Protein AF-A0A7C6Q8Y3-F1 (afdb_monomer_lite)

Structure (mmCIF, N/CA/C/O backbone):
data_AF-A0A7C6Q8Y3-F1
#
_entry.id   AF-A0A7C6Q8Y3-F1
#
loop_
_atom_site.group_PDB
_atom_site.id
_atom_site.type_symbol
_atom_site.label_atom_id
_atom_site.label_alt_id
_atom_site.label_comp_id
_atom_site.label_asym_id
_atom_site.label_entity_id
_atom_site.label_seq_id
_atom_site.pdbx_PDB_ins_code
_atom_site.Cartn_x
_atom_site.Cartn_y
_atom_site.Cartn_z
_atom_site.occupancy
_atom_site.B_iso_or_equiv
_atom_site.auth_seq_id
_atom_site.auth_comp_id
_atom_site.auth_asym_id
_atom_site.auth_atom_id
_atom_site.pdbx_PDB_model_num
ATOM 1 N N . GLY A 1 1 ? -11.210 2.443 -3.688 1.00 84.88 1 GLY A N 1
ATOM 2 C CA . GLY A 1 1 ? -11.533 1.158 -3.042 1.00 84.88 1 GLY A CA 1
ATOM 3 C C . GLY A 1 1 ? -12.361 1.274 -1.769 1.00 84.88 1 GLY A C 1
ATOM 4 O O . GLY A 1 1 ? -12.869 0.256 -1.336 1.00 84.88 1 GLY A O 1
ATOM 5 N N . GLU A 1 2 ? -12.544 2.455 -1.161 1.00 90.00 2 GLU A N 1
ATOM 6 C CA . GLU A 1 2 ? -13.171 2.574 0.172 1.00 90.00 2 GLU A CA 1
ATOM 7 C C . GLU A 1 2 ? -14.575 1.955 0.284 1.00 90.00 2 GLU A C 1
ATOM 9 O O . GLU A 1 2 ? -14.904 1.346 1.298 1.00 90.00 2 GLU A O 1
ATOM 14 N N . HIS A 1 3 ? -15.383 2.016 -0.779 1.00 91.62 3 HIS A N 1
ATOM 15 C CA . HIS A 1 3 ? -16.701 1.374 -0.802 1.00 91.62 3 HIS A CA 1
ATOM 16 C C . HIS A 1 3 ? -16.647 -0.137 -0.488 1.00 91.62 3 HIS A C 1
ATOM 18 O O . HIS A 1 3 ? -17.588 -0.665 0.103 1.00 91.62 3 HIS A O 1
ATOM 24 N N . LEU A 1 4 ? -15.536 -0.815 -0.807 1.00 93.31 4 LEU A N 1
ATOM 25 C CA . LEU A 1 4 ? -15.322 -2.241 -0.541 1.00 93.31 4 LEU A CA 1
ATOM 26 C C . LEU A 1 4 ? -15.179 -2.548 0.953 1.00 93.31 4 LEU A C 1
ATOM 28 O O . LEU A 1 4 ? -15.509 -3.650 1.373 1.00 93.31 4 LEU A O 1
ATOM 32 N N . LEU A 1 5 ? -14.762 -1.576 1.772 1.00 93.94 5 LEU A N 1
ATOM 33 C CA . LEU A 1 5 ? -14.588 -1.765 3.215 1.00 93.94 5 LEU A CA 1
ATOM 34 C C . LEU A 1 5 ? -15.905 -2.091 3.932 1.00 93.94 5 LEU A C 1
ATOM 36 O O . LEU A 1 5 ? -15.889 -2.750 4.973 1.00 93.94 5 LEU A O 1
ATOM 40 N N . ARG A 1 6 ? -17.034 -1.620 3.385 1.00 92.69 6 ARG A N 1
ATOM 41 C CA . ARG A 1 6 ? -18.384 -1.928 3.883 1.00 92.69 6 ARG A CA 1
ATOM 42 C C . ARG A 1 6 ? -18.939 -3.224 3.298 1.00 92.69 6 ARG A C 1
ATOM 44 O O . ARG A 1 6 ? -19.638 -3.940 3.999 1.00 92.69 6 ARG A O 1
ATOM 51 N N . LEU A 1 7 ? -18.636 -3.509 2.032 1.00 93.88 7 LEU A N 1
ATOM 52 C CA . LEU A 1 7 ? -19.135 -4.699 1.333 1.00 93.88 7 LEU A CA 1
ATOM 53 C C . LEU A 1 7 ? -18.409 -5.980 1.759 1.00 93.88 7 LEU A C 1
ATOM 55 O O . LEU A 1 7 ? -19.015 -7.045 1.801 1.00 93.88 7 LEU A O 1
ATOM 59 N N . TYR A 1 8 ? -17.122 -5.871 2.086 1.00 95.06 8 TYR A N 1
ATOM 60 C CA . TYR A 1 8 ? -16.265 -6.986 2.477 1.00 95.06 8 TYR A CA 1
ATOM 61 C C . TYR A 1 8 ? -15.506 -6.639 3.765 1.00 95.06 8 TYR A C 1
ATOM 63 O O . TYR A 1 8 ? -14.294 -6.416 3.718 1.00 95.06 8 TYR A O 1
ATOM 71 N N . PRO A 1 9 ? -16.199 -6.533 4.914 1.00 93.69 9 PRO A N 1
ATOM 72 C CA . PRO A 1 9 ? -15.596 -6.076 6.164 1.00 93.69 9 PRO A CA 1
ATOM 73 C C . PRO A 1 9 ? -14.487 -7.004 6.675 1.00 93.69 9 PRO A C 1
ATOM 75 O O . PRO A 1 9 ? -13.510 -6.506 7.226 1.00 93.69 9 PRO A O 1
ATOM 78 N N . ASP A 1 10 ? -14.604 -8.308 6.412 1.00 93.69 10 ASP A N 1
ATOM 79 C CA . ASP A 1 10 ? -13.672 -9.336 6.893 1.00 93.69 10 ASP A CA 1
ATOM 80 C C . ASP A 1 10 ? -12.402 -9.465 6.040 1.00 93.69 10 ASP A C 1
ATOM 82 O O . ASP A 1 10 ? -11.450 -10.143 6.429 1.00 93.69 10 ASP A O 1
ATOM 86 N N . LYS A 1 11 ? -12.364 -8.836 4.856 1.00 96.94 11 LYS A N 1
ATOM 87 C CA . LYS A 1 11 ? -11.165 -8.865 4.015 1.00 96.94 11 LYS A CA 1
ATOM 88 C C . LYS A 1 11 ? -10.094 -7.933 4.590 1.00 96.94 11 LYS A C 1
ATOM 90 O O . LYS A 1 11 ? -10.399 -6.764 4.860 1.00 96.94 11 LYS A O 1
ATOM 95 N N . PRO A 1 12 ? -8.828 -8.384 4.679 1.00 97.62 12 PRO A N 1
ATOM 96 C CA . PRO A 1 12 ? -7.725 -7.504 5.037 1.00 97.62 12 PRO A CA 1
ATOM 97 C C . PRO A 1 12 ? -7.577 -6.373 4.013 1.00 97.62 12 PRO A C 1
ATOM 99 O O . PRO A 1 12 ? -7.921 -6.510 2.835 1.00 97.62 12 PRO A O 1
ATOM 102 N N . VAL A 1 13 ? -7.048 -5.239 4.458 1.00 98.38 13 VAL A N 1
ATOM 103 C CA . VAL A 1 13 ? -6.850 -4.047 3.633 1.00 98.38 13 VAL A CA 1
ATOM 104 C C . VAL A 1 13 ? -5.410 -3.997 3.143 1.00 98.38 13 VAL A C 1
ATOM 106 O O . VAL A 1 13 ? -4.474 -4.050 3.937 1.00 98.38 13 VAL A O 1
ATOM 109 N N . ALA A 1 14 ? -5.220 -3.855 1.836 1.00 98.38 14 ALA A N 1
ATOM 110 C CA . ALA A 1 14 ? -3.915 -3.586 1.246 1.00 98.38 14 ALA A CA 1
ATOM 111 C C . ALA A 1 14 ? -3.880 -2.146 0.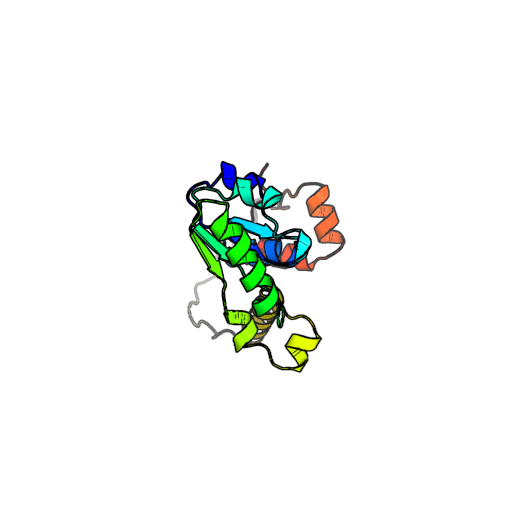726 1.00 98.38 14 ALA A C 1
ATOM 113 O O . ALA A 1 14 ? -4.780 -1.729 -0.006 1.00 98.38 14 ALA A O 1
ATOM 114 N N . ILE A 1 15 ? -2.858 -1.378 1.110 1.00 98.38 15 ILE A N 1
ATOM 115 C CA . ILE A 1 15 ? -2.719 0.031 0.718 1.00 98.38 15 ILE A CA 1
ATOM 116 C C . ILE A 1 15 ? -1.464 0.211 -0.130 1.00 98.38 15 ILE A C 1
ATOM 118 O O . ILE A 1 15 ? -0.370 -0.131 0.312 1.00 98.38 15 ILE A O 1
ATOM 122 N N . VAL A 1 16 ? -1.637 0.777 -1.320 1.00 97.94 16 VAL A N 1
ATOM 123 C CA . VAL A 1 16 ? -0.573 1.151 -2.270 1.00 97.94 16 VAL A CA 1
ATOM 124 C C . VAL A 1 16 ? -0.562 2.662 -2.490 1.00 97.94 16 VAL A C 1
ATOM 126 O O . VAL A 1 16 ? -1.486 3.360 -2.061 1.00 97.94 16 VAL A O 1
ATOM 129 N N . GLU A 1 17 ? 0.475 3.189 -3.140 1.00 96.12 17 GLU A N 1
ATOM 130 C CA . GLU A 1 17 ? 0.558 4.620 -3.428 1.00 96.12 17 GLU A CA 1
ATOM 131 C C . GLU A 1 17 ? -0.462 5.037 -4.496 1.00 96.12 17 GLU A C 1
ATOM 133 O O . GLU A 1 17 ? -1.354 5.829 -4.195 1.00 96.12 17 GLU A O 1
ATOM 138 N N . ALA A 1 18 ? -0.404 4.457 -5.697 1.00 96.00 18 ALA A N 1
ATOM 139 C CA . ALA A 1 18 ? -1.219 4.890 -6.832 1.00 96.00 18 ALA A CA 1
ATOM 140 C C . ALA A 1 18 ? -2.505 4.067 -7.055 1.00 96.00 18 ALA A C 1
ATOM 142 O O . ALA A 1 18 ? -2.579 2.855 -6.826 1.00 96.00 18 ALA A O 1
ATOM 143 N N . GLU A 1 19 ? -3.540 4.722 -7.587 1.00 96.25 19 GLU A N 1
ATOM 144 C CA . GLU A 1 19 ? -4.841 4.121 -7.908 1.00 96.25 19 GLU A CA 1
ATOM 145 C C . GLU A 1 19 ? -4.724 3.038 -8.979 1.00 96.25 19 GLU A C 1
ATOM 147 O O . GLU A 1 19 ? -5.366 1.992 -8.880 1.00 96.25 19 GLU A O 1
ATOM 152 N N . LYS A 1 20 ? -3.875 3.265 -9.988 1.00 95.75 20 LYS A N 1
ATOM 153 C CA . LYS A 1 20 ? -3.588 2.287 -11.047 1.00 95.75 20 LYS A CA 1
ATOM 154 C C . LYS A 1 20 ? -3.098 0.970 -10.443 1.00 95.75 20 LYS A C 1
ATOM 156 O O . LYS A 1 20 ? -3.573 -0.097 -10.832 1.00 95.75 20 LYS A O 1
ATOM 161 N N . THR A 1 21 ? -2.175 1.055 -9.491 1.00 97.25 21 THR A N 1
ATOM 162 C CA . THR A 1 21 ? -1.597 -0.091 -8.790 1.00 97.25 21 THR A CA 1
ATOM 163 C C . THR A 1 21 ? -2.687 -0.849 -8.050 1.00 97.25 21 THR A C 1
ATOM 165 O O . THR A 1 21 ? -2.804 -2.053 -8.243 1.00 97.25 21 THR A O 1
ATOM 168 N N . ALA A 1 22 ? -3.554 -0.142 -7.312 1.00 97.62 22 ALA A N 1
ATOM 169 C CA . ALA A 1 22 ? -4.667 -0.738 -6.568 1.00 97.62 22 ALA A CA 1
ATOM 170 C C . ALA A 1 22 ? -5.656 -1.479 -7.480 1.00 97.62 22 ALA A C 1
ATOM 172 O O . ALA A 1 22 ? -6.153 -2.545 -7.123 1.00 97.62 22 ALA A O 1
ATOM 173 N N . VAL A 1 23 ? -5.944 -0.931 -8.664 1.00 96.50 23 VAL A N 1
ATOM 174 C CA . VAL A 1 23 ? -6.817 -1.587 -9.646 1.00 96.50 23 VAL A CA 1
ATOM 175 C C . VAL A 1 23 ? -6.173 -2.873 -10.162 1.00 96.50 23 VAL A C 1
ATOM 177 O O . VAL A 1 23 ? -6.805 -3.926 -10.117 1.00 96.50 23 VAL A O 1
ATOM 180 N N . ILE A 1 24 ? -4.913 -2.823 -10.599 1.00 95.38 24 ILE A N 1
ATOM 181 C CA . ILE A 1 24 ? -4.216 -3.999 -11.143 1.00 95.38 24 ILE A CA 1
ATOM 182 C C . ILE A 1 24 ? -4.089 -5.093 -10.080 1.00 95.38 24 ILE A C 1
ATOM 184 O O . ILE A 1 24 ? -4.387 -6.257 -10.347 1.00 95.38 24 ILE A O 1
ATOM 188 N N . THR A 1 25 ? -3.691 -4.734 -8.862 1.00 95.94 25 THR A N 1
ATOM 189 C CA . THR A 1 25 ? -3.531 -5.700 -7.774 1.00 95.94 25 THR A CA 1
ATOM 190 C C . THR A 1 25 ? -4.868 -6.279 -7.327 1.00 95.94 25 THR A C 1
ATOM 192 O O . THR A 1 25 ? -4.913 -7.462 -7.005 1.00 95.94 25 THR A O 1
ATOM 195 N N . SER A 1 26 ? -5.971 -5.525 -7.394 1.00 95.50 26 SER A N 1
ATOM 196 C CA . SER A 1 26 ? -7.307 -6.060 -7.094 1.00 95.50 26 SER A CA 1
ATOM 197 C C . SER A 1 26 ? -7.734 -7.195 -8.026 1.00 95.50 26 SER A C 1
ATOM 199 O O . SER A 1 26 ? -8.465 -8.088 -7.605 1.00 95.50 26 SER A O 1
ATOM 201 N N . MET A 1 27 ? -7.236 -7.197 -9.266 1.00 93.81 27 MET A N 1
ATOM 202 C CA . MET A 1 27 ? -7.522 -8.242 -10.251 1.00 93.81 27 MET A CA 1
ATOM 203 C C . MET A 1 27 ? -6.680 -9.503 -10.030 1.00 93.81 27 MET A C 1
ATOM 205 O O . MET A 1 27 ? -7.133 -10.604 -10.324 1.00 93.81 27 MET A O 1
ATOM 209 N N . VAL A 1 28 ? -5.455 -9.349 -9.521 1.00 93.25 28 VAL A N 1
ATOM 210 C CA . VAL A 1 28 ? -4.492 -10.453 -9.352 1.00 93.25 28 VAL A CA 1
ATOM 211 C C . VAL A 1 28 ? -4.532 -11.047 -7.943 1.00 93.25 28 VAL A C 1
ATOM 213 O O . VAL A 1 28 ? -4.253 -12.227 -7.757 1.00 93.25 28 VAL A O 1
ATOM 216 N N . ILE A 1 29 ? -4.890 -10.239 -6.946 1.00 93.88 29 ILE A N 1
ATOM 217 C CA . ILE A 1 29 ? -4.860 -10.574 -5.521 1.00 93.88 29 ILE A CA 1
ATOM 218 C C . ILE A 1 29 ? -6.210 -10.167 -4.880 1.00 93.88 29 ILE A C 1
ATOM 220 O O . ILE A 1 29 ? -6.269 -9.233 -4.069 1.00 93.88 29 ILE A O 1
ATOM 224 N N . PRO A 1 30 ? -7.328 -10.829 -5.242 1.00 94.62 30 PRO A N 1
ATOM 225 C CA . PRO A 1 30 ? -8.689 -10.415 -4.869 1.00 94.62 30 PRO A CA 1
ATOM 226 C C . PRO A 1 30 ? -9.052 -10.653 -3.389 1.00 94.62 30 PRO A C 1
ATOM 228 O O . PRO A 1 30 ? -10.141 -10.269 -2.938 1.00 94.62 30 PRO A O 1
ATOM 231 N N . GLN A 1 31 ? -8.169 -11.301 -2.622 1.00 95.50 31 GLN A N 1
ATOM 232 C CA . GLN A 1 31 ? -8.355 -11.560 -1.193 1.00 95.50 31 GLN A CA 1
ATOM 233 C C . GLN A 1 31 ? -8.217 -10.307 -0.313 1.00 95.50 31 GLN A C 1
ATOM 235 O O . GLN A 1 31 ? -8.651 -10.339 0.835 1.00 95.50 31 GLN A O 1
ATOM 240 N N . TYR A 1 32 ? -7.672 -9.205 -0.839 1.00 97.25 32 TYR A N 1
ATOM 241 C CA . TYR A 1 32 ? -7.586 -7.926 -0.129 1.00 97.25 32 TYR A CA 1
ATOM 242 C C . TYR A 1 32 ? -8.606 -6.911 -0.645 1.00 97.25 32 TYR A C 1
ATOM 244 O O . TYR A 1 32 ? -8.941 -6.871 -1.830 1.00 97.25 32 TYR A O 1
ATOM 252 N N . ASN A 1 33 ? -9.027 -6.013 0.243 1.00 97.94 33 ASN A N 1
ATOM 253 C 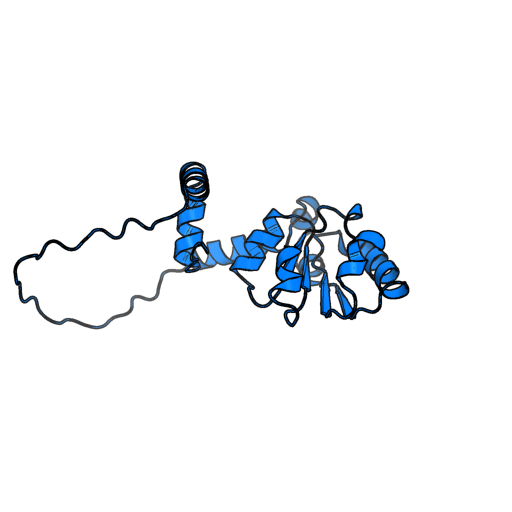CA . ASN A 1 33 ? -9.593 -4.730 -0.150 1.00 97.94 33 ASN A CA 1
ATOM 254 C C . ASN A 1 33 ? -8.449 -3.770 -0.492 1.00 97.94 33 ASN A C 1
ATOM 256 O O . ASN A 1 33 ? -7.729 -3.319 0.399 1.00 97.94 33 ASN A O 1
ATOM 260 N N . TRP A 1 34 ? -8.284 -3.453 -1.777 1.00 97.94 34 TRP A N 1
ATOM 261 C CA . TRP A 1 34 ? -7.215 -2.568 -2.242 1.00 97.94 34 TRP A CA 1
ATOM 262 C C . TRP A 1 34 ? -7.619 -1.093 -2.174 1.00 97.94 34 TRP A C 1
ATOM 264 O O . TRP A 1 34 ? -8.626 -0.662 -2.752 1.00 97.94 34 TRP A O 1
ATOM 274 N N . LEU A 1 35 ? -6.803 -0.306 -1.476 1.00 97.81 35 LEU A N 1
ATOM 275 C CA . LEU A 1 35 ? -6.904 1.145 -1.385 1.00 97.81 35 LEU A CA 1
ATOM 276 C C . LEU A 1 35 ? -5.636 1.789 -1.944 1.00 97.81 35 LEU A C 1
ATOM 278 O O . LEU A 1 35 ? -4.540 1.253 -1.807 1.00 97.81 35 LEU A O 1
ATOM 282 N N . ALA A 1 36 ? -5.797 2.965 -2.535 1.00 97.19 36 ALA A N 1
ATOM 283 C CA . ALA A 1 36 ? -4.683 3.822 -2.899 1.00 97.19 36 ALA A CA 1
ATOM 284 C C . ALA A 1 36 ? -4.657 5.024 -1.957 1.00 97.19 36 ALA A C 1
ATOM 286 O O . ALA A 1 36 ? -5.704 5.620 -1.688 1.00 97.19 36 ALA A O 1
ATOM 287 N N . ALA A 1 37 ? -3.474 5.369 -1.460 1.00 95.94 37 ALA A N 1
ATOM 288 C CA . ALA A 1 37 ? -3.273 6.589 -0.688 1.00 95.94 37 ALA A CA 1
ATOM 289 C C . ALA A 1 37 ? -3.242 7.835 -1.598 1.00 95.94 37 ALA A C 1
ATOM 291 O O . ALA A 1 37 ? -3.496 8.945 -1.134 1.00 95.94 37 ALA A O 1
ATOM 292 N N . GLY A 1 38 ? -2.925 7.670 -2.884 1.00 92.56 38 GLY A N 1
ATOM 293 C CA . GLY A 1 38 ? -2.703 8.725 -3.878 1.00 92.56 38 GLY A CA 1
ATOM 294 C C . GLY A 1 38 ? -1.312 9.365 -3.781 1.00 92.56 38 GLY A C 1
ATOM 295 O O . GLY A 1 38 ? -0.778 9.838 -4.776 1.00 92.56 38 GLY A O 1
ATOM 296 N N . ASN A 1 39 ? -0.736 9.408 -2.576 1.00 92.81 39 ASN A N 1
ATOM 297 C CA . ASN A 1 39 ? 0.650 9.765 -2.255 1.00 92.81 39 ASN A CA 1
ATOM 298 C C . ASN A 1 39 ? 0.884 9.572 -0.742 1.00 92.81 39 ASN A C 1
ATOM 300 O O . ASN A 1 39 ? -0.037 9.252 0.018 1.00 92.81 39 ASN A O 1
ATOM 304 N N . LEU A 1 40 ? 2.096 9.872 -0.268 1.00 92.00 40 LEU A N 1
ATOM 305 C CA . LEU A 1 40 ? 2.445 9.833 1.158 1.00 92.00 40 LEU A CA 1
ATOM 306 C C . LEU A 1 40 ? 1.549 10.714 2.061 1.00 92.00 40 LEU A C 1
ATOM 308 O O . LEU A 1 40 ? 1.340 10.378 3.226 1.00 92.00 40 LEU A O 1
ATOM 312 N N . ASN A 1 41 ? 1.016 11.836 1.561 1.00 92.31 41 ASN A N 1
ATOM 313 C CA . ASN A 1 41 ? 0.135 12.718 2.342 1.00 92.31 41 ASN A CA 1
ATOM 314 C C . ASN A 1 41 ? -1.276 12.142 2.504 1.00 92.31 41 ASN A C 1
ATOM 316 O O . ASN A 1 41 ? -1.983 12.519 3.440 1.00 92.31 41 ASN A O 1
ATOM 320 N N . GLY A 1 42 ? -1.691 11.231 1.623 1.00 91.50 42 GLY A N 1
ATOM 321 C CA . GLY A 1 42 ? -2.943 10.497 1.770 1.00 91.50 42 GLY A CA 1
ATOM 322 C C . GLY A 1 42 ? -2.907 9.450 2.879 1.00 91.50 42 GLY A C 1
ATOM 323 O O . GLY A 1 42 ? -3.952 9.143 3.449 1.00 91.50 42 GLY A O 1
ATOM 324 N N . LEU A 1 43 ? -1.716 8.972 3.249 1.00 94.56 43 LEU A N 1
ATOM 325 C CA . LEU A 1 43 ? -1.508 8.109 4.408 1.00 94.56 43 LEU A CA 1
ATOM 326 C C . LEU A 1 43 ? -1.345 8.962 5.678 1.00 94.56 43 LEU A C 1
ATOM 328 O O . LEU A 1 43 ? -0.246 9.157 6.203 1.00 94.56 43 LEU A O 1
ATOM 332 N N . ASN A 1 44 ? -2.456 9.531 6.144 1.00 94.62 44 ASN A N 1
ATOM 333 C CA . ASN A 1 44 ? -2.522 10.359 7.347 1.00 94.62 44 ASN A CA 1
ATOM 334 C C . ASN A 1 44 ? -3.584 9.848 8.331 1.00 94.62 44 ASN A C 1
ATOM 336 O O . ASN A 1 44 ? -4.417 9.015 7.975 1.00 94.62 44 ASN A O 1
ATOM 340 N N . ILE A 1 45 ? -3.545 10.351 9.566 1.00 95.06 45 ILE A N 1
ATOM 341 C CA . ILE A 1 45 ? -4.427 9.916 10.657 1.00 95.06 45 ILE A CA 1
ATOM 342 C C . ILE A 1 45 ? -5.901 10.123 10.306 1.00 95.06 45 ILE A C 1
ATOM 344 O O . ILE A 1 45 ? -6.692 9.197 10.441 1.00 95.06 45 ILE A O 1
ATOM 348 N N . GLU A 1 46 ? -6.277 11.312 9.828 1.00 94.94 46 GLU A N 1
ATOM 349 C CA . GLU A 1 46 ? -7.673 11.651 9.536 1.00 94.94 46 GLU A CA 1
ATOM 350 C C . GLU A 1 46 ? -8.295 10.656 8.552 1.00 94.94 46 GLU A C 1
ATOM 352 O O . GLU A 1 46 ? -9.336 10.064 8.838 1.00 94.94 46 GLU A O 1
ATOM 357 N N . LYS A 1 47 ? -7.604 10.403 7.438 1.00 93.75 47 LYS A N 1
ATOM 358 C CA . LYS A 1 47 ? -8.035 9.443 6.417 1.00 93.75 47 LYS A CA 1
ATOM 359 C C . LYS A 1 47 ? -7.960 7.996 6.888 1.00 93.75 47 LYS A C 1
ATOM 361 O O . LYS A 1 47 ? -8.689 7.160 6.372 1.00 93.75 47 LYS A O 1
ATOM 366 N N . SER A 1 48 ? -7.104 7.688 7.858 1.00 95.31 48 SER A N 1
ATOM 367 C CA . SER A 1 48 ? -6.912 6.321 8.352 1.00 95.31 48 SER A CA 1
ATOM 368 C C . SER A 1 48 ? -7.950 5.900 9.394 1.00 95.31 48 SER A C 1
ATOM 370 O O . SER A 1 48 ? -8.011 4.720 9.726 1.00 95.31 48 SER A O 1
ATOM 372 N N . LYS A 1 49 ? -8.814 6.806 9.876 1.00 95.12 49 LYS A N 1
ATOM 373 C CA . LYS A 1 49 ? -9.889 6.475 10.834 1.00 95.12 49 LYS A CA 1
ATOM 374 C C . LYS A 1 49 ? -10.817 5.363 10.336 1.00 95.12 49 LYS A C 1
ATOM 376 O O . LYS A 1 49 ? -11.248 4.524 11.115 1.00 95.12 49 LYS A O 1
ATOM 381 N N . ILE A 1 50 ? -11.065 5.301 9.028 1.00 94.25 50 ILE A N 1
ATOM 382 C CA . ILE A 1 50 ? -11.884 4.249 8.395 1.00 94.25 50 ILE A CA 1
ATOM 383 C C . ILE A 1 50 ? -11.280 2.835 8.520 1.00 94.25 50 ILE A C 1
ATOM 385 O O . ILE A 1 50 ? -11.943 1.840 8.212 1.00 94.25 50 ILE A O 1
ATOM 389 N N . LEU A 1 51 ? -10.008 2.747 8.918 1.00 95.00 51 LEU A N 1
ATOM 390 C CA . LEU A 1 51 ? -9.241 1.512 9.048 1.00 95.00 51 LEU A CA 1
ATOM 391 C C . LEU A 1 51 ? -9.247 0.953 10.479 1.00 95.00 51 LEU A C 1
ATOM 393 O O . LEU A 1 51 ? -8.596 -0.058 10.741 1.00 95.00 51 LEU A O 1
ATOM 397 N N . GLU A 1 52 ? -9.957 1.595 11.406 1.00 95.44 52 GLU A N 1
ATOM 398 C CA . GLU A 1 52 ? -10.102 1.111 12.776 1.00 95.44 52 GLU A CA 1
ATOM 399 C C . GLU A 1 52 ? -10.655 -0.323 12.805 1.00 95.44 52 GLU A C 1
ATOM 401 O O . GLU A 1 52 ? -11.540 -0.685 12.027 1.00 95.44 52 GLU A O 1
ATOM 406 N N . ASN A 1 53 ? -10.107 -1.150 13.697 1.00 95.81 53 ASN A N 1
ATOM 407 C CA . ASN A 1 53 ? -10.411 -2.575 13.843 1.00 95.81 53 ASN A CA 1
ATOM 408 C C . ASN A 1 53 ? -10.111 -3.440 12.603 1.00 95.81 53 ASN A C 1
ATOM 410 O O . ASN A 1 53 ? -10.645 -4.542 12.490 1.00 95.81 53 ASN A O 1
ATOM 414 N N . ARG A 1 54 ? -9.253 -2.982 11.679 1.00 96.19 54 ARG A N 1
ATOM 415 C CA . ARG A 1 54 ? -8.867 -3.752 10.483 1.00 96.19 54 ARG A CA 1
ATOM 416 C C . ARG A 1 54 ? -7.430 -4.261 10.526 1.00 96.19 54 ARG A C 1
ATOM 418 O O . ARG A 1 54 ? -6.545 -3.649 11.132 1.00 96.19 54 ARG A O 1
ATOM 425 N N . ASP A 1 55 ? -7.214 -5.356 9.801 1.00 97.62 55 ASP A N 1
ATOM 426 C CA . ASP A 1 55 ? -5.895 -5.872 9.444 1.00 97.62 55 ASP A CA 1
ATOM 427 C C . ASP A 1 55 ? -5.426 -5.203 8.146 1.00 97.62 55 ASP A C 1
ATOM 429 O O . ASP A 1 55 ? -6.104 -5.272 7.118 1.00 97.62 55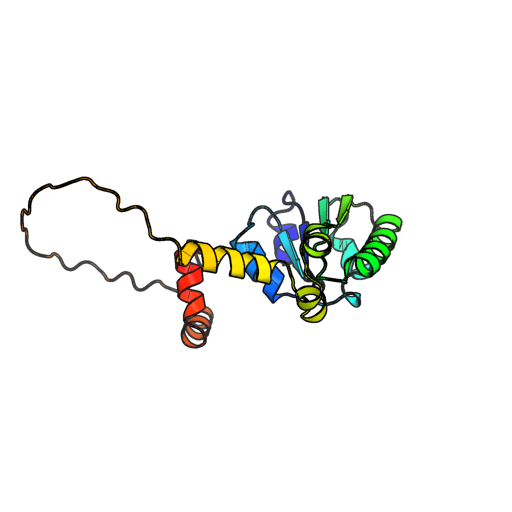 ASP A O 1
ATOM 433 N N . ILE A 1 56 ? -4.282 -4.521 8.196 1.00 98.00 56 ILE A N 1
ATOM 434 C CA . ILE A 1 56 ? -3.795 -3.641 7.131 1.00 98.00 56 ILE A CA 1
ATOM 435 C C . ILE A 1 56 ? -2.353 -4.004 6.772 1.00 98.00 56 ILE A C 1
ATOM 437 O O . ILE A 1 56 ? -1.490 -4.159 7.643 1.00 98.00 56 ILE A O 1
ATOM 441 N N . VAL A 1 57 ? -2.068 -4.065 5.473 1.00 98.38 57 VAL A N 1
ATOM 442 C CA . VAL A 1 57 ? -0.716 -4.213 4.927 1.00 98.38 57 VAL A CA 1
ATOM 443 C C . VAL A 1 57 ? -0.425 -3.059 3.972 1.00 98.38 57 VAL A C 1
ATOM 445 O O . VAL A 1 57 ? -1.142 -2.834 2.998 1.00 98.38 57 VAL A O 1
ATOM 448 N N . LEU A 1 58 ? 0.645 -2.320 4.248 1.00 98.44 58 LEU A N 1
ATOM 449 C CA . LEU A 1 58 ? 1.143 -1.256 3.385 1.00 98.44 58 LEU A CA 1
ATOM 450 C C . LEU A 1 58 ? 2.136 -1.815 2.357 1.00 98.44 58 LEU A C 1
ATOM 452 O O . LEU A 1 58 ? 3.055 -2.551 2.720 1.00 98.44 58 LEU A O 1
ATOM 456 N N . TYR A 1 59 ? 1.989 -1.418 1.097 1.00 97.75 59 TYR A N 1
ATOM 457 C CA . TYR A 1 59 ? 2.864 -1.765 -0.023 1.00 97.75 59 TYR A CA 1
ATOM 458 C C . TYR A 1 59 ? 3.422 -0.476 -0.646 1.00 97.75 59 TYR A C 1
ATOM 460 O O . TYR A 1 59 ? 2.853 0.021 -1.618 1.00 97.75 59 TYR A O 1
ATOM 468 N N . PRO A 1 60 ? 4.486 0.102 -0.059 1.00 96.81 60 PRO A N 1
ATOM 469 C CA . PRO A 1 60 ? 5.104 1.317 -0.577 1.00 96.81 60 PRO A CA 1
ATOM 470 C C . PRO A 1 60 ? 5.835 1.056 -1.897 1.00 96.81 60 PRO A C 1
ATOM 472 O O . PRO A 1 60 ? 6.385 -0.031 -2.095 1.00 96.81 60 PRO A O 1
ATOM 475 N N . ASP A 1 61 ? 5.920 2.084 -2.736 1.00 96.69 61 ASP A N 1
ATOM 476 C CA . ASP A 1 61 ? 6.752 2.075 -3.939 1.00 96.69 61 ASP A CA 1
ATOM 477 C C . ASP A 1 61 ? 8.246 1.946 -3.581 1.00 96.69 61 ASP A C 1
ATOM 479 O O . ASP A 1 61 ? 8.679 2.124 -2.431 1.00 96.69 61 ASP A O 1
ATOM 483 N N . ALA A 1 62 ? 9.064 1.622 -4.576 1.00 95.75 62 ALA A N 1
ATOM 484 C CA . ALA A 1 62 ? 10.495 1.424 -4.414 1.00 95.75 62 ALA A CA 1
ATOM 485 C C . ALA A 1 62 ? 11.184 2.681 -3.850 1.00 95.75 62 ALA A C 1
ATOM 487 O O . ALA A 1 62 ? 11.077 3.770 -4.405 1.00 95.75 62 ALA A O 1
ATOM 488 N N . GLY A 1 63 ? 11.908 2.536 -2.731 1.00 94.00 63 GLY A N 1
ATOM 489 C CA . GLY A 1 63 ? 12.566 3.656 -2.047 1.00 94.00 63 GLY A CA 1
ATOM 490 C C . GLY A 1 63 ? 11.650 4.488 -1.135 1.00 94.00 63 GLY A C 1
ATOM 491 O O . GLY A 1 63 ? 12.123 5.414 -0.471 1.00 94.00 63 GLY A O 1
ATOM 492 N N . CYS A 1 64 ? 10.358 4.159 -1.038 1.00 95.88 64 CYS A N 1
ATOM 493 C CA . CYS A 1 64 ? 9.407 4.851 -0.162 1.00 95.88 64 CYS A CA 1
ATOM 494 C C . CYS A 1 64 ? 9.238 4.190 1.218 1.00 95.88 64 CYS A C 1
ATOM 496 O O . CYS A 1 64 ? 8.566 4.767 2.082 1.00 95.88 64 CYS A O 1
ATOM 498 N N . TYR A 1 65 ? 9.871 3.034 1.466 1.00 96.19 65 TYR A N 1
ATOM 499 C CA . TYR A 1 65 ? 9.677 2.230 2.681 1.00 96.19 65 TYR A CA 1
ATOM 500 C C . TYR A 1 65 ? 9.837 3.031 3.980 1.00 96.19 65 TYR A C 1
ATOM 502 O O . TYR A 1 65 ? 8.918 3.056 4.794 1.00 96.19 65 TYR A O 1
ATOM 510 N N . ASP A 1 66 ? 10.955 3.734 4.176 1.00 96.88 66 ASP A N 1
ATOM 511 C CA . ASP A 1 66 ? 11.233 4.425 5.446 1.00 96.88 66 ASP A CA 1
ATOM 512 C C . ASP A 1 66 ? 10.237 5.553 5.740 1.00 96.88 66 ASP A C 1
ATOM 514 O O . ASP A 1 66 ? 9.841 5.779 6.889 1.00 96.88 66 ASP A O 1
ATOM 518 N N . LYS A 1 67 ? 9.805 6.272 4.699 1.00 96.88 67 LYS A N 1
ATOM 519 C CA . LYS A 1 67 ? 8.820 7.355 4.825 1.00 96.88 67 LYS A CA 1
ATOM 520 C C . LYS A 1 67 ? 7.454 6.793 5.210 1.00 96.88 67 LYS A C 1
ATOM 522 O O . LYS A 1 67 ? 6.815 7.303 6.132 1.00 96.88 67 LYS A O 1
ATOM 527 N N . TRP A 1 68 ? 7.040 5.719 4.547 1.00 97.62 68 TRP A N 1
ATOM 528 C CA . TRP A 1 68 ? 5.797 5.016 4.848 1.00 97.62 68 TRP A CA 1
ATOM 529 C C . TRP A 1 68 ? 5.835 4.342 6.222 1.00 97.62 68 TRP A C 1
ATOM 531 O O . TRP A 1 68 ? 4.849 4.399 6.950 1.00 97.62 68 TRP A O 1
ATOM 541 N N . TYR A 1 69 ? 6.980 3.797 6.638 1.00 97.69 69 TYR A N 1
ATOM 542 C CA . TYR A 1 69 ? 7.168 3.232 7.973 1.00 97.69 69 TYR A CA 1
ATOM 543 C C . TYR A 1 69 ? 6.925 4.285 9.059 1.00 97.69 69 TYR A C 1
ATOM 545 O O . TYR A 1 69 ? 6.207 4.025 10.020 1.00 97.69 69 TYR A O 1
ATOM 553 N N . LYS A 1 70 ? 7.449 5.506 8.893 1.00 97.75 70 LYS A N 1
ATOM 554 C CA . LYS A 1 70 ? 7.186 6.613 9.831 1.00 97.75 70 LYS A CA 1
ATOM 555 C C . 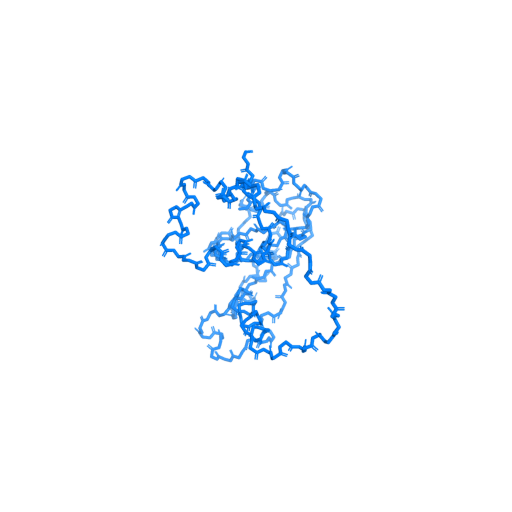LYS A 1 70 ? 5.697 6.967 9.900 1.00 97.75 70 LYS A C 1
ATOM 557 O O . LYS A 1 70 ? 5.169 7.116 10.998 1.00 97.75 70 LYS A O 1
ATOM 562 N N . LYS A 1 71 ? 5.007 7.049 8.755 1.00 97.31 71 LYS A N 1
ATOM 563 C CA . LYS A 1 71 ? 3.549 7.281 8.703 1.00 97.31 71 LYS A CA 1
ATOM 564 C C . LYS A 1 71 ? 2.756 6.163 9.374 1.00 97.31 71 LYS A C 1
ATOM 566 O O . LYS A 1 71 ? 1.837 6.435 10.138 1.00 97.31 71 LYS A O 1
ATOM 571 N N . MET A 1 72 ? 3.149 4.915 9.143 1.00 96.94 72 MET A N 1
ATOM 572 C CA . MET A 1 72 ? 2.552 3.745 9.777 1.00 96.94 72 MET A CA 1
ATOM 573 C C . MET A 1 72 ? 2.625 3.836 11.305 1.00 96.94 72 MET A C 1
ATOM 575 O O . MET A 1 72 ? 1.631 3.564 11.970 1.00 96.94 72 MET A O 1
ATOM 579 N N . GLN A 1 73 ? 3.772 4.242 11.864 1.00 97.50 73 GLN A N 1
ATOM 580 C CA . GLN A 1 73 ? 3.912 4.407 13.316 1.00 97.50 73 GLN A CA 1
ATOM 581 C C . GLN A 1 73 ? 2.975 5.491 13.865 1.00 97.50 73 GLN A C 1
ATOM 583 O O . GLN A 1 73 ? 2.353 5.268 14.897 1.00 97.50 73 GLN A O 1
ATOM 588 N N . GLN A 1 74 ? 2.825 6.616 13.155 1.00 96.56 74 GLN A N 1
ATOM 589 C CA . GLN A 1 74 ? 1.889 7.688 13.532 1.00 96.56 74 GLN A CA 1
ATOM 590 C C . GLN A 1 74 ? 0.433 7.204 13.533 1.00 96.56 74 GLN A C 1
ATOM 592 O O . GLN A 1 74 ? -0.318 7.459 14.467 1.00 96.56 74 GLN A O 1
ATOM 597 N N . ILE A 1 75 ? 0.031 6.461 12.501 1.00 96.50 75 ILE A N 1
ATOM 598 C CA . ILE A 1 75 ? -1.319 5.887 12.421 1.00 96.50 75 ILE A CA 1
ATOM 599 C C . ILE A 1 75 ? -1.539 4.894 13.562 1.00 96.50 75 ILE A C 1
ATOM 601 O O . ILE A 1 75 ? -2.555 4.952 14.246 1.00 96.50 75 ILE A O 1
ATOM 605 N N . ARG A 1 76 ? -0.563 4.016 13.810 1.00 95.31 76 ARG A N 1
ATOM 606 C CA . ARG A 1 76 ? -0.638 2.991 14.854 1.00 95.31 76 ARG A CA 1
ATOM 607 C C . ARG A 1 76 ? -0.715 3.575 16.268 1.00 95.31 76 ARG A C 1
ATOM 609 O O . ARG A 1 76 ? -1.265 2.915 17.144 1.00 95.31 76 ARG A O 1
ATOM 616 N N . SER A 1 77 ? -0.165 4.766 16.512 1.00 96.06 77 SER A N 1
ATOM 617 C CA . SER A 1 77 ? -0.273 5.424 17.821 1.00 96.06 77 SER A CA 1
ATOM 618 C C . SER A 1 77 ? -1.646 6.036 18.092 1.00 96.06 77 SER A C 1
ATOM 620 O O . SER A 1 77 ? -1.975 6.249 19.254 1.00 96.06 77 SER A O 1
ATOM 622 N N . GLU A 1 78 ? -2.438 6.316 17.055 1.00 96.56 78 GLU A N 1
ATOM 623 C CA . GLU A 1 78 ? -3.712 7.040 17.189 1.00 96.56 78 GLU A CA 1
ATOM 624 C C . GLU A 1 78 ? -4.942 6.204 16.826 1.00 96.56 78 GLU A C 1
ATOM 626 O O . GLU A 1 78 ? -6.045 6.508 17.272 1.00 96.56 78 GLU A O 1
ATOM 631 N N . ILE A 1 79 ? -4.774 5.149 16.026 1.00 96.06 79 ILE A N 1
ATOM 632 C CA . ILE A 1 79 ? -5.868 4.321 15.519 1.00 96.06 79 ILE A CA 1
ATOM 633 C C . ILE A 1 79 ? -5.651 2.876 15.948 1.00 96.06 79 ILE A C 1
ATOM 635 O O . ILE A 1 79 ? -4.619 2.266 15.652 1.00 96.06 79 ILE A O 1
ATOM 639 N N . TYR A 1 80 ? -6.666 2.299 16.592 1.00 95.44 80 TYR A N 1
ATOM 640 C CA . TYR A 1 80 ? -6.660 0.898 16.989 1.00 95.44 80 TYR A CA 1
ATOM 641 C C . TYR A 1 80 ? -6.849 -0.007 15.763 1.00 95.44 80 TYR A C 1
ATOM 643 O O . TYR A 1 80 ? -7.961 -0.333 15.355 1.00 95.44 80 TYR A O 1
ATOM 651 N N . CYS A 1 81 ? -5.741 -0.386 15.129 1.00 95.38 81 CYS A N 1
ATOM 652 C CA . CYS A 1 81 ? -5.709 -1.268 13.965 1.00 95.38 81 CYS A CA 1
ATOM 653 C C . CYS A 1 81 ? -4.445 -2.138 13.966 1.00 95.38 81 CYS A C 1
ATOM 655 O O . CYS A 1 81 ? -3.435 -1.808 14.598 1.00 95.38 81 CYS A O 1
ATOM 657 N N . ARG A 1 82 ? -4.474 -3.257 13.235 1.00 96.75 82 ARG A N 1
ATOM 658 C CA . ARG A 1 82 ? -3.287 -4.095 13.024 1.00 96.75 82 ARG A CA 1
ATOM 659 C C . ARG A 1 82 ? -2.645 -3.719 11.701 1.00 96.75 82 ARG A C 1
ATOM 661 O O . ARG A 1 82 ? -2.964 -4.282 10.660 1.00 96.75 82 ARG A O 1
ATOM 668 N N . ILE A 1 83 ? -1.732 -2.757 11.749 1.00 97.62 83 ILE A N 1
ATOM 669 C CA . ILE A 1 83 ? -1.032 -2.264 10.563 1.00 97.62 83 ILE A CA 1
ATOM 670 C C . ILE A 1 83 ? 0.390 -2.825 10.463 1.00 97.62 83 ILE A C 1
ATOM 672 O O . ILE A 1 83 ? 1.167 -2.804 11.421 1.00 97.62 83 ILE A O 1
ATOM 676 N N . THR A 1 84 ? 0.726 -3.326 9.279 1.00 97.81 84 THR A N 1
ATOM 677 C CA . THR A 1 84 ? 2.054 -3.827 8.907 1.00 97.81 84 THR A CA 1
ATOM 678 C C . THR A 1 84 ? 2.504 -3.200 7.592 1.00 97.81 84 THR A C 1
ATOM 680 O O . THR A 1 84 ? 1.708 -2.608 6.865 1.00 97.81 84 THR A O 1
ATOM 683 N N . ILE A 1 85 ? 3.790 -3.320 7.271 1.00 97.81 85 ILE A N 1
ATOM 684 C CA . ILE A 1 85 ? 4.373 -2.788 6.038 1.00 97.81 85 ILE A CA 1
ATOM 685 C C . ILE A 1 85 ? 5.245 -3.843 5.372 1.00 97.81 85 ILE A C 1
ATOM 687 O O . ILE A 1 85 ? 6.076 -4.492 6.009 1.00 97.81 85 ILE A O 1
ATOM 691 N N . SER A 1 86 ? 5.029 -4.018 4.076 1.00 97.00 86 SER A N 1
ATOM 692 C CA . SER A 1 86 ? 5.743 -4.973 3.248 1.00 97.00 86 SER A CA 1
ATOM 693 C C . SER A 1 86 ? 7.108 -4.424 2.840 1.00 97.00 86 SER A C 1
ATOM 695 O O . SER A 1 86 ? 7.224 -3.303 2.349 1.00 97.00 86 SER A O 1
ATOM 697 N N . LYS A 1 87 ? 8.147 -5.249 2.998 1.00 94.50 87 LYS A N 1
ATOM 698 C CA . LYS A 1 87 ? 9.502 -4.986 2.482 1.00 94.50 87 LYS A CA 1
ATOM 699 C C . LYS A 1 87 ? 9.723 -5.527 1.067 1.00 94.50 87 LYS A C 1
ATOM 701 O O . LYS A 1 87 ? 10.829 -5.415 0.554 1.00 94.50 87 LYS A O 1
ATOM 706 N N . LEU A 1 88 ? 8.699 -6.124 0.453 1.00 92.44 88 LEU A N 1
ATOM 707 C CA . LEU A 1 88 ? 8.815 -6.846 -0.816 1.00 92.44 88 LEU A CA 1
ATOM 708 C C . LEU A 1 88 ? 9.505 -5.999 -1.895 1.00 92.44 88 LEU A C 1
ATOM 710 O O . LEU A 1 88 ? 10.539 -6.391 -2.426 1.00 92.44 88 LEU A O 1
ATOM 714 N N . ILE A 1 89 ? 8.970 -4.810 -2.173 1.00 93.12 89 ILE A N 1
ATOM 715 C CA . ILE A 1 89 ? 9.503 -3.934 -3.223 1.00 93.12 89 ILE A CA 1
ATOM 716 C C . ILE A 1 89 ? 10.877 -3.382 -2.825 1.00 93.12 89 ILE A C 1
ATOM 718 O O . ILE A 1 89 ? 11.785 -3.352 -3.649 1.00 93.12 89 ILE A O 1
ATOM 722 N N . GLU A 1 90 ? 11.063 -3.013 -1.557 1.00 92.31 90 GLU A N 1
ATOM 723 C CA . GLU A 1 90 ? 12.325 -2.449 -1.059 1.00 92.31 90 GLU A CA 1
ATOM 724 C C . GLU A 1 90 ? 13.513 -3.416 -1.202 1.00 92.31 90 GLU A C 1
ATOM 726 O O . GLU A 1 90 ? 14.625 -2.983 -1.520 1.00 92.31 90 GLU A O 1
ATOM 731 N N . ILE A 1 91 ? 13.268 -4.715 -0.989 1.00 90.88 91 ILE A N 1
ATOM 732 C CA . ILE A 1 91 ? 14.272 -5.785 -1.082 1.00 90.88 91 ILE A CA 1
ATOM 733 C C . ILE A 1 91 ? 14.563 -6.159 -2.539 1.00 90.88 91 ILE A C 1
ATOM 735 O O . ILE A 1 91 ? 15.715 -6.420 -2.879 1.00 90.88 91 ILE A O 1
ATOM 739 N N . HIS A 1 92 ? 13.543 -6.209 -3.398 1.00 90.75 92 HIS A N 1
ATOM 740 C CA . HIS A 1 92 ? 13.700 -6.702 -4.770 1.00 90.75 92 HIS A CA 1
ATOM 741 C C . HIS A 1 92 ? 14.059 -5.618 -5.792 1.00 90.75 92 HIS A C 1
ATOM 743 O O . HIS A 1 92 ? 14.635 -5.943 -6.831 1.00 90.75 92 HIS A O 1
ATOM 749 N N . ALA A 1 93 ? 13.764 -4.345 -5.515 1.00 93.44 93 ALA A N 1
ATOM 750 C CA . ALA A 1 93 ? 14.043 -3.265 -6.452 1.00 93.44 93 ALA A CA 1
ATOM 751 C C . ALA A 1 93 ? 15.547 -3.013 -6.611 1.00 93.44 93 ALA A C 1
ATOM 753 O O . ALA A 1 93 ? 16.252 -2.635 -5.673 1.00 93.44 93 ALA A O 1
ATOM 754 N N . THR A 1 94 ? 16.024 -3.149 -7.847 1.00 94.06 94 THR A N 1
ATOM 755 C CA . THR A 1 94 ? 17.355 -2.686 -8.259 1.00 94.06 94 THR A CA 1
ATOM 756 C C . THR A 1 94 ? 17.465 -1.159 -8.141 1.00 94.06 94 THR A C 1
ATOM 758 O O . THR A 1 94 ? 16.443 -0.470 -8.173 1.00 94.06 94 THR A O 1
ATOM 761 N N . PRO A 1 95 ? 18.680 -0.577 -8.084 1.00 94.38 95 PRO A N 1
ATOM 762 C CA . PRO A 1 95 ? 18.845 0.879 -8.036 1.00 94.38 95 PRO A CA 1
ATOM 763 C C . PRO A 1 95 ? 18.103 1.622 -9.157 1.00 94.38 95 PRO A C 1
ATOM 765 O O . PRO A 1 95 ? 17.449 2.625 -8.897 1.00 94.38 95 PRO A O 1
ATOM 768 N N . LYS A 1 96 ? 18.112 1.073 -10.380 1.00 94.75 96 LYS A N 1
ATOM 769 C CA . LYS A 1 96 ? 17.375 1.636 -11.523 1.00 94.75 96 LYS A CA 1
ATOM 770 C C . LYS A 1 96 ? 15.857 1.570 -11.339 1.00 94.75 96 LYS A C 1
ATOM 772 O O . LYS A 1 96 ? 15.152 2.482 -11.744 1.00 94.75 96 LYS A O 1
ATOM 777 N N . GLN A 1 97 ? 15.346 0.497 -10.738 1.00 94.38 97 GLN A N 1
ATOM 778 C CA . GLN A 1 97 ? 13.916 0.358 -10.443 1.00 94.38 97 GLN A CA 1
ATOM 779 C C . GLN A 1 97 ? 13.476 1.287 -9.309 1.00 94.38 97 GLN A C 1
ATOM 781 O O . GLN A 1 97 ? 12.378 1.827 -9.375 1.00 94.38 97 GLN A O 1
ATOM 786 N N . LYS A 1 98 ? 14.336 1.520 -8.308 1.00 93.25 98 LYS A N 1
ATOM 787 C CA . LYS A 1 98 ? 14.107 2.540 -7.273 1.00 93.25 98 LYS A CA 1
ATOM 788 C C . LYS A 1 98 ? 14.038 3.938 -7.886 1.00 93.25 98 LYS A C 1
ATOM 790 O O . LYS A 1 98 ? 13.104 4.673 -7.602 1.00 93.25 98 LYS A O 1
ATOM 795 N N . GLU A 1 99 ? 14.975 4.275 -8.769 1.00 93.31 99 GLU A N 1
ATOM 796 C CA . GLU A 1 99 ? 14.971 5.554 -9.493 1.00 93.31 99 GLU A CA 1
ATOM 797 C C . GLU A 1 99 ? 13.736 5.714 -10.395 1.00 93.31 99 GLU A C 1
ATOM 799 O O . GLU A 1 99 ? 13.164 6.797 -10.476 1.00 93.31 99 GLU A O 1
ATOM 804 N N . ALA A 1 100 ? 13.279 4.625 -11.017 1.00 93.06 100 ALA A N 1
ATOM 805 C CA . ALA A 1 100 ? 12.068 4.603 -11.833 1.00 93.06 100 ALA A CA 1
ATOM 806 C C . ALA A 1 100 ? 10.756 4.550 -11.022 1.00 93.06 100 ALA A C 1
ATOM 808 O O . ALA A 1 100 ? 9.689 4.561 -11.631 1.00 93.06 100 ALA A O 1
ATOM 809 N N . GLY A 1 101 ? 10.817 4.472 -9.687 1.00 92.88 101 GLY A N 1
ATOM 810 C CA . GLY A 1 101 ? 9.635 4.420 -8.824 1.00 92.88 101 GLY A CA 1
ATOM 811 C C . GLY A 1 101 ? 8.808 3.143 -8.979 1.00 92.88 101 GLY A C 1
ATOM 812 O O . GLY A 1 101 ? 7.586 3.217 -8.977 1.00 92.88 101 GLY A O 1
ATOM 813 N N . TYR A 1 102 ? 9.457 1.985 -9.148 1.00 96.12 102 TYR A N 1
ATOM 814 C CA . TYR A 1 102 ? 8.757 0.708 -9.328 1.00 96.12 102 TYR A CA 1
ATOM 815 C C . TYR A 1 102 ? 7.760 0.429 -8.203 1.00 96.12 102 TYR A C 1
ATOM 817 O O . TYR A 1 102 ? 8.098 0.531 -7.020 1.00 96.12 102 TYR A O 1
ATOM 825 N N . ASP A 1 103 ? 6.576 -0.036 -8.582 1.00 96.38 103 ASP A N 1
ATOM 826 C CA . ASP A 1 103 ? 5.518 -0.427 -7.658 1.00 96.38 103 ASP A CA 1
ATOM 827 C C . ASP A 1 103 ? 5.181 -1.928 -7.760 1.00 96.38 103 ASP A C 1
ATOM 829 O O . ASP A 1 103 ? 5.812 -2.703 -8.485 1.00 96.38 103 ASP A O 1
ATOM 833 N N . LEU A 1 104 ? 4.168 -2.373 -7.009 1.00 95.19 104 LEU A N 1
ATOM 834 C CA . LEU A 1 104 ? 3.728 -3.772 -7.027 1.00 95.19 104 LEU A CA 1
ATOM 835 C C . LEU A 1 104 ? 3.162 -4.193 -8.394 1.00 95.19 104 LEU A C 1
ATOM 837 O O . LEU A 1 104 ? 3.315 -5.346 -8.803 1.00 95.19 104 LEU A O 1
ATOM 841 N N . ALA A 1 105 ? 2.499 -3.278 -9.099 1.00 95.38 105 ALA A N 1
ATOM 842 C CA . ALA A 1 105 ? 1.898 -3.558 -10.393 1.00 95.38 105 ALA A CA 1
ATOM 843 C C . ALA A 1 105 ? 2.959 -3.757 -11.478 1.00 95.38 105 ALA A C 1
ATOM 845 O O . ALA A 1 105 ? 2.761 -4.607 -12.346 1.00 95.38 105 ALA A O 1
ATOM 846 N N . ASP A 1 106 ? 4.092 -3.059 -11.420 1.00 95.62 106 ASP A N 1
ATOM 847 C CA . ASP A 1 106 ? 5.195 -3.255 -12.364 1.00 95.62 106 ASP A CA 1
ATOM 848 C C . ASP A 1 106 ? 5.742 -4.687 -12.308 1.00 95.62 106 ASP A C 1
ATOM 850 O O . ASP A 1 106 ? 5.900 -5.330 -13.351 1.00 95.62 106 ASP A O 1
ATOM 854 N N . TYR A 1 107 ? 5.937 -5.234 -11.103 1.00 92.75 107 TYR A N 1
ATOM 855 C CA . TYR A 1 107 ? 6.353 -6.632 -10.924 1.00 92.75 107 TYR A CA 1
ATOM 856 C C . TYR A 1 107 ? 5.298 -7.620 -11.418 1.00 92.75 107 TYR A C 1
ATOM 858 O O . TYR A 1 107 ? 5.629 -8.585 -12.107 1.00 92.75 107 TYR A O 1
ATOM 866 N N . ILE A 1 108 ? 4.021 -7.365 -11.121 1.00 92.75 108 ILE A N 1
ATOM 867 C CA . ILE A 1 108 ? 2.912 -8.189 -11.615 1.00 92.75 108 ILE A CA 1
ATOM 868 C C . ILE A 1 108 ? 2.896 -8.199 -13.149 1.00 92.75 108 ILE A C 1
ATOM 870 O O . ILE A 1 108 ? 2.813 -9.259 -13.767 1.00 92.75 108 ILE A O 1
ATOM 874 N N . ILE A 1 109 ? 3.011 -7.035 -13.790 1.00 92.50 109 ILE A N 1
ATOM 875 C CA . ILE A 1 109 ? 3.019 -6.919 -15.253 1.00 92.50 109 ILE A CA 1
ATOM 876 C C . ILE A 1 109 ? 4.237 -7.635 -15.844 1.00 92.50 109 ILE A C 1
ATOM 878 O O . ILE A 1 109 ? 4.106 -8.310 -16.867 1.00 92.50 109 ILE A O 1
ATOM 882 N N . GLN A 1 110 ? 5.413 -7.495 -15.231 1.00 91.25 110 GLN A N 1
ATOM 883 C CA . GLN A 1 110 ? 6.628 -8.175 -15.674 1.00 91.25 110 GLN A CA 1
ATOM 884 C C . GLN A 1 110 ? 6.460 -9.698 -15.631 1.00 91.25 110 GLN A C 1
ATOM 886 O O . GLN A 1 110 ? 6.758 -10.367 -16.623 1.00 91.25 110 GLN A O 1
ATOM 891 N N . GLN A 1 111 ? 5.911 -10.226 -14.537 1.00 88.12 111 GLN A N 1
ATOM 892 C CA . GLN A 1 111 ? 5.641 -11.652 -14.374 1.00 88.12 111 GLN A CA 1
ATOM 893 C C . GLN A 1 111 ? 4.634 -12.160 -15.417 1.00 88.12 111 GLN A C 1
ATOM 895 O O . GLN A 1 111 ? 4.905 -13.130 -16.121 1.00 88.12 111 GLN A O 1
ATOM 900 N N . LEU A 1 112 ? 3.517 -11.450 -15.610 1.00 88.00 112 LEU A N 1
ATOM 901 C CA . LEU A 1 112 ? 2.495 -11.822 -16.595 1.00 88.00 112 LEU A CA 1
ATOM 902 C C . LEU A 1 112 ? 3.027 -11.795 -18.037 1.00 88.00 112 LEU A C 1
ATOM 904 O O . LEU A 1 112 ? 2.600 -12.596 -18.869 1.00 88.00 112 LEU A O 1
ATOM 908 N N . LYS A 1 113 ? 3.949 -10.878 -18.357 1.00 87.75 113 LYS A N 1
ATOM 909 C CA . LYS A 1 113 ? 4.629 -10.846 -19.662 1.00 87.75 113 LYS A CA 1
ATOM 910 C C . LYS A 1 113 ? 5.573 -12.033 -19.833 1.00 87.75 113 LYS A C 1
ATOM 912 O O . LYS A 1 113 ? 5.618 -12.596 -20.922 1.00 87.75 113 LYS A O 1
ATOM 917 N N . ALA A 1 114 ? 6.301 -12.419 -18.786 1.00 84.50 114 ALA A N 1
ATOM 918 C CA . ALA A 1 114 ? 7.179 -13.584 -18.820 1.00 84.50 114 ALA A CA 1
ATOM 919 C C . ALA A 1 114 ? 6.386 -14.884 -19.041 1.00 84.50 114 ALA A C 1
ATOM 921 O O . ALA A 1 114 ? 6.765 -15.691 -19.886 1.00 84.50 114 ALA A O 1
ATOM 922 N N . GLU A 1 115 ? 5.242 -15.041 -18.372 1.00 78.81 115 GLU A N 1
ATOM 923 C CA . GLU A 1 115 ? 4.331 -16.184 -18.541 1.00 78.81 115 GLU A CA 1
ATOM 924 C C . GLU A 1 115 ? 3.775 -16.301 -19.964 1.00 78.81 115 GLU A C 1
ATOM 926 O O . GLU A 1 115 ? 3.704 -17.395 -20.516 1.00 78.81 115 GLU A O 1
ATOM 931 N N . ASN A 1 116 ? 3.433 -15.175 -20.595 1.00 71.62 116 ASN A N 1
ATOM 932 C CA . ASN A 1 116 ? 2.945 -15.170 -21.976 1.00 71.62 116 ASN A CA 1
ATOM 933 C C . ASN A 1 116 ? 4.037 -15.534 -23.009 1.00 71.62 116 ASN A C 1
ATOM 935 O O . ASN A 1 116 ? 3.702 -15.865 -24.144 1.00 71.62 116 ASN A O 1
ATOM 939 N N . ASN A 1 117 ? 5.319 -15.470 -22.632 1.00 62.19 117 ASN A N 1
ATOM 940 C CA . ASN A 1 117 ? 6.459 -15.778 -23.502 1.00 62.19 117 ASN A CA 1
ATOM 941 C C . ASN A 1 117 ? 7.006 -17.206 -23.311 1.00 62.19 117 ASN A C 1
ATOM 943 O O . ASN A 1 117 ? 7.944 -17.597 -24.007 1.00 62.19 117 ASN A O 1
ATOM 947 N N . LEU A 1 118 ? 6.441 -17.996 -22.391 1.00 50.34 118 LEU A N 1
ATOM 948 C CA . LEU A 1 118 ? 6.774 -19.412 -22.249 1.00 50.34 118 LEU A CA 1
ATOM 949 C C . LEU A 1 118 ? 6.047 -20.235 -23.331 1.00 50.34 118 LEU A C 1
ATOM 951 O O . LEU A 1 118 ? 4.835 -20.078 -23.508 1.00 50.34 118 LEU A O 1
ATOM 955 N N . PRO A 1 119 ? 6.743 -21.129 -24.064 1.00 48.88 119 PRO A N 1
ATOM 956 C CA . PRO A 1 119 ? 6.081 -22.049 -24.977 1.00 48.88 119 PRO A CA 1
ATOM 957 C C . PRO A 1 119 ? 5.141 -22.952 -24.176 1.00 48.88 119 PRO A C 1
ATOM 959 O O . PRO A 1 119 ? 5.577 -23.721 -23.320 1.00 48.88 119 PRO A O 1
ATOM 962 N N . GLN A 1 120 ? 3.843 -22.844 -24.458 1.00 46.81 120 GLN A N 1
ATOM 963 C CA . GLN A 1 120 ? 2.825 -23.713 -23.877 1.00 46.81 120 GLN A CA 1
ATOM 964 C C . GLN A 1 120 ? 3.208 -25.179 -24.150 1.00 46.81 120 GLN A C 1
ATOM 966 O O . GLN A 1 120 ? 3.460 -25.522 -25.315 1.00 46.81 120 GLN A O 1
ATOM 971 N N . PRO A 1 121 ? 3.265 -26.062 -23.134 1.00 42.84 121 PRO A N 1
ATOM 972 C CA . PRO A 1 121 ? 3.450 -27.480 -23.382 1.00 42.84 121 PRO A CA 1
ATOM 973 C C . PRO A 1 121 ? 2.299 -27.957 -24.267 1.00 42.84 121 PRO A C 1
ATOM 975 O O . PRO A 1 121 ? 1.129 -27.828 -23.910 1.00 42.84 121 PRO A O 1
ATOM 978 N N . ARG A 1 122 ? 2.637 -28.475 -25.454 1.00 41.78 122 ARG A N 1
ATOM 979 C CA . ARG A 1 122 ? 1.674 -29.084 -26.374 1.00 41.78 122 ARG A CA 1
ATOM 980 C C . ARG A 1 122 ? 1.003 -30.246 -25.647 1.00 41.78 122 ARG A C 1
ATOM 982 O O . ARG A 1 122 ? 1.587 -31.320 -25.532 1.00 41.78 122 ARG A O 1
ATOM 989 N N . SER A 1 123 ? -0.214 -30.035 -25.161 1.00 40.78 123 SER A N 1
ATOM 990 C CA . SER A 1 123 ? -1.067 -31.117 -24.689 1.00 40.78 123 SER A CA 1
ATOM 991 C C . SER A 1 123 ? -1.412 -31.994 -25.892 1.00 40.78 123 SER A C 1
ATOM 993 O O . SER A 1 123 ? -2.207 -31.624 -26.753 1.00 40.78 123 SER A O 1
ATOM 995 N N . ALA A 1 124 ? -0.740 -33.138 -25.987 1.00 44.69 124 ALA A N 1
ATOM 996 C CA . ALA A 1 124 ? -1.175 -34.254 -2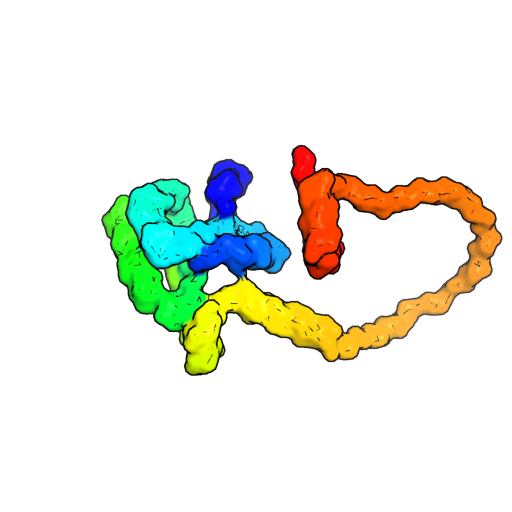6.807 1.00 44.69 124 ALA A CA 1
ATOM 997 C C . ALA A 1 124 ? -2.456 -34.859 -26.204 1.00 44.69 124 ALA A C 1
ATOM 999 O O . ALA A 1 124 ? -2.570 -34.895 -24.979 1.00 44.69 124 ALA A O 1
ATOM 1000 N N . HIS A 1 125 ? -3.297 -35.439 -27.072 1.00 38.31 125 HIS A N 1
ATOM 1001 C CA . HIS A 1 125 ? -4.572 -36.155 -26.835 1.00 38.31 125 HIS A CA 1
ATOM 1002 C C . HIS A 1 125 ? -5.811 -35.237 -26.941 1.00 38.31 125 HIS A C 1
ATOM 1004 O O . HIS A 1 125 ? -5.891 -34.227 -26.261 1.00 38.31 125 HIS A O 1
ATOM 1010 N N . ASN A 1 126 ? -6.826 -35.484 -27.779 1.00 35.53 126 ASN A N 1
ATOM 1011 C CA . ASN A 1 126 ? -7.293 -36.736 -28.375 1.00 35.53 126 ASN A CA 1
ATOM 1012 C C . ASN A 1 126 ? -8.011 -36.511 -29.719 1.00 35.53 126 ASN A C 1
ATOM 1014 O O . ASN A 1 126 ? -8.826 -35.605 -29.875 1.00 35.53 126 ASN A O 1
ATOM 1018 N N . THR A 1 127 ? -7.741 -37.418 -30.652 1.00 39.69 127 THR A N 1
ATOM 1019 C CA . THR A 1 127 ? -8.487 -37.707 -31.881 1.00 39.69 127 THR A CA 1
ATOM 1020 C C . THR A 1 127 ? -9.885 -38.226 -31.539 1.00 39.69 127 THR A C 1
ATOM 1022 O O . THR A 1 127 ? -9.955 -39.210 -30.817 1.00 39.69 127 THR A O 1
ATOM 1025 N N . GLN A 1 128 ? -10.968 -37.658 -32.087 1.00 36.72 128 GLN A N 1
ATOM 1026 C CA . GLN A 1 128 ? -12.236 -38.364 -32.369 1.00 36.72 128 GLN A CA 1
ATOM 1027 C C . GLN A 1 128 ? -13.062 -37.619 -33.456 1.00 36.72 128 GLN A C 1
ATOM 1029 O O . GLN A 1 128 ? -12.832 -36.429 -33.685 1.00 36.72 128 GLN A O 1
ATOM 1034 N N . PRO A 1 129 ? -13.940 -38.323 -34.206 1.00 32.56 129 PRO A N 1
ATOM 1035 C CA . PRO A 1 129 ? -14.267 -38.029 -35.606 1.00 32.56 129 PRO A CA 1
ATOM 1036 C C . PRO A 1 129 ? -15.447 -37.069 -35.822 1.00 32.56 129 PRO A C 1
ATOM 1038 O O . PRO A 1 129 ? -16.373 -36.984 -35.022 1.00 32.56 129 PRO A O 1
ATOM 1041 N N . ARG A 1 130 ? -15.435 -36.410 -36.989 1.00 30.64 130 ARG A N 1
ATOM 1042 C CA . ARG A 1 130 ? -16.538 -35.617 -37.560 1.00 30.64 130 ARG A CA 1
ATOM 1043 C C . ARG A 1 130 ? -17.821 -36.446 -37.720 1.00 30.64 130 ARG A C 1
ATOM 1045 O O . ARG A 1 130 ? -17.853 -37.360 -38.537 1.00 30.64 130 ARG A O 1
ATOM 1052 N N . THR A 1 131 ? -18.910 -35.979 -37.118 1.00 27.12 131 THR A N 1
ATOM 1053 C CA . THR A 1 131 ? -20.271 -36.126 -37.661 1.00 27.12 131 THR A CA 1
ATOM 1054 C C . THR A 1 131 ? -20.879 -34.740 -37.830 1.00 27.12 131 THR A C 1
ATOM 1056 O O . THR A 1 131 ? -20.984 -33.971 -36.878 1.00 27.12 131 THR A O 1
ATOM 1059 N N . GLN A 1 132 ? -21.203 -34.401 -39.078 1.00 35.38 132 GLN A N 1
ATOM 1060 C CA . GLN A 1 132 ? -21.812 -33.138 -39.477 1.00 35.38 132 GLN A CA 1
ATOM 1061 C C . GLN A 1 132 ? -23.334 -33.241 -39.323 1.00 35.38 132 GLN A C 1
ATOM 1063 O O . GLN A 1 132 ? -23.956 -34.117 -39.918 1.00 35.38 132 GLN A O 1
ATOM 1068 N N . THR A 1 133 ? -23.927 -32.310 -38.583 1.00 30.58 133 THR A N 1
ATOM 1069 C CA . THR A 1 133 ? -25.356 -31.967 -38.655 1.00 30.58 133 THR A CA 1
ATOM 1070 C C . THR A 1 133 ? -25.481 -30.443 -38.762 1.00 30.58 133 THR A C 1
ATOM 1072 O O . THR A 1 133 ? -24.628 -29.736 -38.220 1.00 30.58 133 THR A O 1
ATOM 1075 N N . PRO A 1 134 ? -26.478 -29.928 -39.506 1.00 38.28 134 PRO A N 1
ATOM 1076 C CA . PRO A 1 134 ? -26.492 -28.561 -40.034 1.00 38.28 134 PRO A CA 1
ATOM 1077 C C . PRO A 1 134 ? -26.638 -27.493 -38.934 1.00 38.28 134 PRO A C 1
ATOM 1079 O O . PRO A 1 134 ? -27.218 -27.772 -37.881 1.00 38.28 134 PRO A O 1
ATOM 1082 N N . PRO A 1 135 ? -26.135 -26.261 -39.154 1.00 36.41 135 PRO A N 1
ATOM 1083 C CA . PRO A 1 135 ? -26.101 -25.244 -38.117 1.00 36.41 135 PRO A CA 1
ATOM 1084 C C . PRO A 1 135 ? -27.506 -24.685 -37.873 1.00 36.41 135 PRO A C 1
ATOM 1086 O O . PRO A 1 135 ? -28.103 -24.033 -38.727 1.00 36.41 135 PRO A O 1
ATOM 1089 N N . LYS A 1 136 ? -28.020 -24.911 -36.663 1.00 32.38 136 LYS A N 1
ATOM 1090 C CA . LYS A 1 136 ? -29.045 -24.055 -36.057 1.00 32.38 136 LYS A CA 1
ATOM 1091 C C . LYS A 1 136 ? -28.412 -22.674 -35.814 1.00 32.38 136 LYS A C 1
ATOM 1093 O O . LYS A 1 136 ? -27.272 -22.641 -35.346 1.00 32.38 136 LYS A O 1
ATOM 1098 N N . PRO A 1 137 ? -29.096 -21.549 -36.084 1.00 33.88 137 PRO A N 1
ATOM 1099 C CA . PRO A 1 137 ? -28.542 -20.231 -35.797 1.00 33.88 137 PRO A CA 1
ATOM 1100 C C . PRO A 1 137 ? -28.372 -20.085 -34.279 1.00 33.88 137 PRO A C 1
ATOM 1102 O O . PRO A 1 137 ? -29.349 -20.022 -33.535 1.00 33.88 137 PRO A O 1
ATOM 1105 N N . GLN A 1 138 ? -27.123 -20.100 -33.815 1.00 31.83 138 GLN A N 1
ATOM 1106 C CA . GLN A 1 138 ? -26.780 -19.763 -32.438 1.00 31.83 138 GLN A CA 1
ATOM 1107 C C . GLN A 1 138 ? -26.771 -18.233 -32.288 1.00 31.83 138 GLN A C 1
ATOM 1109 O O . GLN A 1 138 ? -26.205 -17.550 -33.145 1.00 31.83 138 GLN A O 1
ATOM 1114 N N . PRO A 1 139 ? -27.368 -17.674 -31.222 1.00 35.12 139 PRO A N 1
ATOM 1115 C CA . PRO A 1 139 ? -27.236 -16.258 -30.917 1.00 35.12 139 PRO A CA 1
ATOM 1116 C C . PRO A 1 139 ? -25.779 -15.949 -30.547 1.00 35.12 139 PRO A C 1
ATOM 1118 O O . PRO A 1 139 ? -25.170 -16.614 -29.709 1.00 35.12 139 PRO A O 1
ATOM 1121 N N . SER A 1 140 ? -25.218 -14.939 -31.203 1.00 29.02 140 SER A N 1
ATOM 1122 C CA . SER A 1 140 ? -23.891 -14.378 -30.949 1.00 29.02 140 SER A CA 1
ATOM 1123 C C . SER A 1 140 ? -23.712 -13.952 -29.482 1.00 29.02 140 SER A C 1
ATOM 1125 O O . SER A 1 140 ? -24.547 -13.190 -28.990 1.00 29.02 140 SER A O 1
ATOM 1127 N N . PRO A 1 141 ? -22.620 -14.323 -28.786 1.00 40.91 141 PRO A N 1
ATOM 1128 C CA . PRO A 1 141 ? -22.300 -13.754 -27.485 1.00 40.91 141 PRO A CA 1
ATOM 1129 C C . PRO A 1 141 ? -21.544 -12.432 -27.684 1.00 40.91 141 PRO A C 1
ATOM 1131 O O . PRO A 1 141 ? -20.323 -12.369 -27.563 1.00 40.91 141 PRO A O 1
ATOM 1134 N N . SER A 1 142 ? -22.254 -11.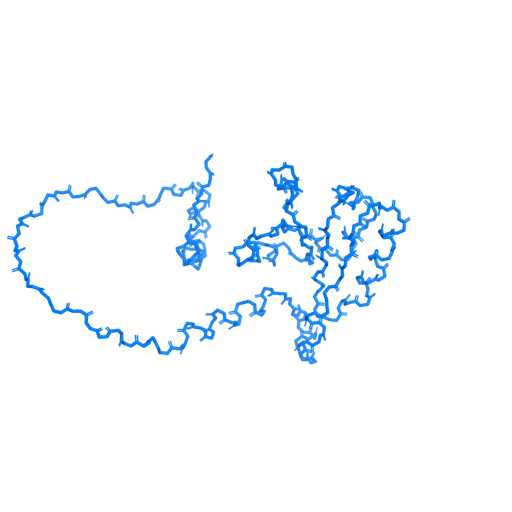354 -28.018 1.00 42.88 142 SER A N 1
ATOM 1135 C CA . SER A 1 142 ? -21.711 -10.006 -27.819 1.00 42.88 142 SER A CA 1
ATOM 1136 C C . SER A 1 142 ? -21.751 -9.716 -26.316 1.00 42.88 142 SER A C 1
ATOM 1138 O O . SER A 1 142 ? -22.832 -9.508 -25.764 1.00 42.88 142 SER A O 1
ATOM 1140 N N . ALA A 1 143 ? -20.604 -9.782 -25.636 1.00 53.53 143 ALA A N 1
ATOM 1141 C CA . ALA A 1 143 ? -20.504 -9.508 -24.201 1.00 53.53 143 ALA A CA 1
ATOM 1142 C C . ALA A 1 143 ? -21.118 -8.125 -23.870 1.00 53.53 143 ALA A C 1
ATOM 1144 O O . ALA A 1 143 ? -20.765 -7.145 -24.530 1.00 53.53 143 ALA A O 1
ATOM 1145 N N . PRO A 1 144 ? -22.052 -8.011 -22.904 1.00 67.44 144 PRO A N 1
ATOM 1146 C CA . PRO A 1 144 ? -22.866 -6.816 -22.736 1.00 67.44 144 PRO A CA 1
ATOM 1147 C C . PRO A 1 144 ? -22.206 -5.863 -21.736 1.00 67.44 144 PRO A C 1
ATOM 1149 O O . PRO A 1 144 ? -22.724 -5.673 -20.634 1.00 67.44 144 PRO A O 1
ATOM 1152 N N . PHE A 1 145 ? -21.051 -5.308 -22.104 1.00 81.44 145 PHE A N 1
ATOM 1153 C CA . PHE A 1 145 ? -20.390 -4.289 -21.291 1.00 81.44 145 PHE A CA 1
ATOM 1154 C C . PHE A 1 145 ? -21.151 -2.955 -21.366 1.00 81.44 145 PHE A C 1
ATOM 1156 O O . PHE A 1 145 ? -21.748 -2.621 -22.394 1.00 81.44 145 PHE A O 1
ATOM 1163 N N . SER A 1 146 ? -21.138 -2.173 -20.287 1.00 83.75 146 SER A N 1
ATOM 1164 C CA . SER A 1 146 ? -21.743 -0.846 -20.228 1.00 83.75 146 SER A CA 1
ATOM 1165 C C . SER A 1 146 ? -21.128 0.083 -21.282 1.00 83.75 146 SER A C 1
ATOM 1167 O O . SER A 1 146 ? -19.975 -0.108 -21.684 1.00 83.75 146 SER A O 1
ATOM 1169 N N . PRO A 1 147 ? -21.837 1.146 -21.711 1.00 83.44 147 PRO A N 1
ATOM 1170 C CA . PRO A 1 147 ? -21.294 2.105 -22.677 1.00 83.44 147 PRO A CA 1
ATOM 1171 C C . PRO A 1 147 ? -19.951 2.704 -22.237 1.00 83.44 147 PRO A C 1
ATOM 1173 O O . PRO A 1 147 ? -19.078 2.971 -23.064 1.00 83.44 147 PRO A O 1
ATOM 1176 N N . THR A 1 148 ? -19.766 2.878 -20.926 1.00 82.25 148 THR A N 1
ATOM 1177 C CA . THR A 1 148 ? -18.523 3.375 -20.333 1.00 82.25 148 THR A CA 1
ATOM 1178 C C . THR A 1 148 ? -17.394 2.367 -20.494 1.00 82.25 148 THR A C 1
ATOM 1180 O O . THR A 1 148 ? -16.338 2.717 -21.024 1.00 82.25 148 THR A O 1
ATOM 1183 N N . LEU A 1 149 ? -17.612 1.112 -20.092 1.00 82.31 149 LEU A N 1
ATOM 1184 C CA . LEU A 1 149 ? -16.591 0.073 -20.191 1.00 82.31 149 LEU A CA 1
ATOM 1185 C C . LEU A 1 149 ? -16.251 -0.235 -21.655 1.00 82.31 149 LEU A C 1
ATOM 1187 O O . LEU A 1 149 ? -15.078 -0.367 -22.003 1.00 82.31 149 LEU A O 1
ATOM 1191 N N . GLN A 1 150 ? -17.248 -0.219 -22.542 1.00 86.81 150 GLN A N 1
ATOM 1192 C CA . GLN A 1 150 ? -17.047 -0.354 -23.982 1.00 86.81 150 GLN A CA 1
ATOM 1193 C C . GLN A 1 150 ? -16.171 0.775 -24.544 1.00 86.81 150 GLN A C 1
ATOM 1195 O O . GLN A 1 150 ? -15.261 0.525 -25.337 1.00 86.81 150 GLN A O 1
ATOM 1200 N N . ARG A 1 151 ? -16.392 2.021 -24.105 1.00 82.88 151 ARG A N 1
ATOM 1201 C CA . ARG A 1 151 ? -15.553 3.162 -24.494 1.00 82.88 151 ARG A CA 1
ATOM 1202 C C . ARG A 1 151 ? -14.119 3.001 -23.994 1.00 82.88 151 ARG A C 1
ATOM 1204 O O . ARG A 1 151 ? -13.191 3.284 -24.745 1.00 82.88 151 ARG A O 1
ATOM 1211 N N . MET A 1 152 ? -13.929 2.529 -22.764 1.00 84.81 152 MET A N 1
ATOM 1212 C CA . MET A 1 152 ? -12.598 2.268 -22.212 1.00 84.81 152 MET A CA 1
ATOM 1213 C C . MET A 1 152 ? -11.868 1.171 -22.996 1.00 84.81 152 MET A C 1
ATOM 1215 O O . MET A 1 152 ? -10.705 1.357 -23.346 1.00 84.81 152 MET A O 1
ATOM 1219 N N . ILE A 1 153 ? -12.554 0.076 -23.343 1.00 88.31 153 ILE A N 1
ATOM 1220 C CA . ILE A 1 153 ? -12.004 -1.003 -24.178 1.00 88.31 153 ILE A CA 1
ATOM 1221 C C . ILE A 1 153 ? -11.579 -0.475 -25.552 1.00 88.31 153 ILE A C 1
ATOM 1223 O O . ILE A 1 153 ? -10.486 -0.791 -26.013 1.00 88.31 153 ILE A O 1
ATOM 1227 N N . ASN A 1 154 ? -12.399 0.365 -26.188 1.00 78.75 154 ASN A N 1
ATOM 1228 C CA . ASN A 1 154 ? -12.063 0.951 -27.488 1.00 78.75 154 ASN A CA 1
ATOM 1229 C C . ASN A 1 154 ? -10.836 1.876 -27.413 1.00 78.75 154 ASN A C 1
ATOM 1231 O O . ASN A 1 154 ? -10.065 1.947 -28.366 1.00 78.75 154 ASN A O 1
ATOM 1235 N N . LEU A 1 155 ? -10.648 2.576 -26.290 1.00 82.31 155 LEU A N 1
ATOM 1236 C CA . LEU A 1 155 ? -9.475 3.422 -26.054 1.00 82.31 155 LEU A CA 1
ATOM 1237 C C . LEU A 1 155 ? -8.216 2.603 -25.746 1.00 82.31 155 LEU A C 1
ATOM 1239 O O . LEU A 1 155 ? -7.116 3.005 -26.118 1.00 82.31 155 LEU A O 1
ATOM 1243 N N . ASN A 1 156 ? -8.360 1.466 -25.064 1.00 83.12 156 ASN A N 1
ATOM 1244 C CA . ASN A 1 156 ? -7.255 0.572 -24.748 1.00 83.12 156 ASN A CA 1
ATOM 1245 C C . ASN A 1 156 ? -7.695 -0.901 -24.843 1.00 83.12 156 ASN A C 1
ATOM 1247 O O . ASN A 1 156 ? -8.178 -1.458 -23.851 1.00 83.12 156 ASN A O 1
ATOM 1251 N N . PRO A 1 157 ? -7.459 -1.568 -25.993 1.00 84.06 157 PRO A N 1
ATOM 1252 C CA . PRO A 1 157 ? -7.852 -2.964 -26.210 1.00 84.06 157 PRO A CA 1
ATOM 1253 C C . PRO A 1 157 ? -7.261 -3.950 -25.195 1.00 84.06 157 PRO A C 1
ATOM 1255 O O . PRO A 1 157 ? -7.828 -5.017 -24.966 1.00 84.06 157 PRO A O 1
ATOM 1258 N N . SER A 1 158 ? -6.160 -3.583 -24.526 1.00 75.31 158 SER A N 1
ATOM 1259 C CA . SER A 1 158 ? -5.570 -4.380 -23.443 1.00 75.31 158 SER A CA 1
ATOM 1260 C C . SER A 1 158 ? -6.551 -4.616 -22.292 1.00 75.31 158 SER A C 1
ATOM 1262 O O . SER A 1 158 ? -6.446 -5.631 -21.608 1.00 75.31 158 SER A O 1
ATOM 1264 N N . LEU A 1 159 ? -7.524 -3.719 -22.088 1.00 78.00 159 LEU A N 1
ATOM 1265 C CA . LEU A 1 159 ? -8.574 -3.896 -21.086 1.00 78.00 159 LEU A CA 1
ATOM 1266 C C . LEU A 1 159 ? -9.445 -5.116 -21.386 1.00 78.00 159 LEU A C 1
ATOM 1268 O O . LEU A 1 159 ? -9.746 -5.863 -20.464 1.00 78.00 159 LEU A O 1
ATOM 1272 N N . LEU A 1 160 ? -9.781 -5.380 -22.652 1.00 79.69 160 LEU A N 1
ATOM 1273 C CA . LEU A 1 160 ? -10.539 -6.579 -23.023 1.00 79.69 160 LEU A CA 1
ATOM 1274 C C . LEU A 1 160 ? -9.725 -7.851 -22.766 1.00 79.69 160 LEU A C 1
ATOM 1276 O O . LEU A 1 160 ? -10.247 -8.827 -22.233 1.00 79.69 160 LEU A O 1
ATOM 1280 N N . THR A 1 161 ? -8.431 -7.823 -23.092 1.00 74.69 161 THR A N 1
ATOM 1281 C CA . THR A 1 161 ? -7.513 -8.930 -22.796 1.00 74.69 161 THR A CA 1
ATOM 1282 C C . THR A 1 161 ? -7.473 -9.225 -21.301 1.00 74.69 161 THR A C 1
ATOM 1284 O O . THR A 1 161 ? -7.529 -10.386 -20.905 1.00 74.69 161 THR A O 1
ATOM 1287 N N . LEU A 1 162 ? -7.416 -8.187 -20.465 1.00 71.88 162 LEU A N 1
ATOM 1288 C CA . LEU A 1 162 ? -7.428 -8.320 -19.011 1.00 71.88 162 LEU A CA 1
ATOM 1289 C C . LEU A 1 162 ? -8.777 -8.837 -18.491 1.00 71.88 162 LEU A C 1
ATOM 1291 O O . LEU A 1 162 ? -8.790 -9.776 -17.701 1.00 71.88 162 LEU A O 1
ATOM 1295 N N . ILE A 1 163 ? -9.898 -8.292 -18.970 1.00 83.44 163 ILE A N 1
ATOM 1296 C CA . ILE A 1 163 ? -11.251 -8.744 -18.605 1.00 83.44 163 ILE A CA 1
ATOM 1297 C C . ILE A 1 163 ? -11.413 -10.237 -18.895 1.00 83.44 163 ILE A C 1
ATOM 1299 O O . ILE A 1 163 ? -11.818 -10.994 -18.015 1.00 83.44 163 ILE A O 1
ATOM 1303 N N . ASN A 1 164 ? -11.019 -10.677 -20.091 1.00 77.31 164 ASN A N 1
ATOM 1304 C CA . ASN A 1 164 ? -11.111 -12.079 -20.484 1.00 77.31 164 ASN A CA 1
ATOM 1305 C C . ASN A 1 164 ? -10.142 -12.964 -19.687 1.00 77.31 164 ASN A C 1
ATOM 1307 O O . ASN A 1 164 ? -10.532 -14.038 -19.233 1.00 77.31 164 ASN A O 1
ATOM 1311 N N . LYS A 1 165 ? -8.891 -12.520 -19.487 1.00 74.31 165 LYS A N 1
ATOM 1312 C CA . LYS A 1 165 ? -7.861 -13.293 -18.769 1.00 74.31 165 LYS A CA 1
ATOM 1313 C C . LYS A 1 165 ? -8.240 -13.535 -17.308 1.00 74.31 165 LYS A C 1
ATOM 1315 O O . LYS A 1 165 ? -7.996 -14.623 -16.799 1.00 74.31 165 LYS A O 1
ATOM 1320 N N . PHE A 1 166 ? -8.847 -12.547 -16.658 1.00 73.56 166 PHE A N 1
ATOM 1321 C CA . PHE A 1 166 ? -9.252 -12.628 -15.254 1.00 73.56 166 PHE A CA 1
ATOM 1322 C C . PHE A 1 166 ? -10.730 -12.998 -15.062 1.00 73.56 166 PHE A C 1
ATOM 1324 O O . PHE A 1 166 ? -11.210 -12.972 -13.934 1.00 73.56 166 PHE A O 1
ATOM 1331 N N . GLN A 1 167 ? -11.442 -13.348 -16.142 1.00 79.19 167 GLN A N 1
ATOM 1332 C CA . GLN A 1 167 ? -12.872 -13.687 -16.128 1.00 79.19 167 GLN A CA 1
ATOM 1333 C C . GLN A 1 167 ? -13.722 -12.647 -15.377 1.00 79.19 167 GLN A C 1
ATOM 1335 O O . GLN A 1 167 ? -14.625 -12.984 -14.611 1.00 79.19 167 GLN A O 1
ATOM 1340 N N . LEU A 1 168 ? -13.409 -11.364 -15.574 1.00 77.88 168 LEU A N 1
ATOM 1341 C CA . LEU A 1 168 ? -14.094 -10.280 -14.882 1.00 77.88 168 LEU A CA 1
ATOM 1342 C C . LEU A 1 168 ? -15.497 -10.100 -15.456 1.00 77.88 168 LEU A C 1
ATOM 1344 O O . LEU A 1 168 ? -15.679 -9.966 -16.666 1.00 77.88 168 LEU A O 1
ATOM 1348 N N . ILE A 1 169 ? -16.483 -10.058 -14.566 1.00 77.25 169 ILE A N 1
ATOM 1349 C CA . ILE A 1 169 ? -17.878 -9.785 -14.903 1.00 77.25 169 ILE A CA 1
ATOM 1350 C C . ILE A 1 169 ? -18.177 -8.354 -14.469 1.00 77.25 169 ILE A C 1
ATOM 1352 O O . ILE A 1 169 ? -17.819 -7.942 -13.366 1.00 77.25 169 ILE A O 1
ATOM 1356 N N . GLU A 1 170 ? -18.828 -7.583 -15.334 1.00 78.44 170 GLU A N 1
ATOM 1357 C CA . GLU A 1 170 ? -19.306 -6.258 -14.960 1.00 78.44 170 GLU A CA 1
ATOM 1358 C C . GLU A 1 170 ? -20.544 -6.403 -14.066 1.00 78.44 170 GLU A C 1
ATOM 1360 O O . GLU A 1 170 ? -21.592 -6.883 -14.506 1.00 78.44 170 GLU A O 1
ATOM 1365 N N . CYS A 1 171 ? -20.411 -6.020 -12.796 1.00 61.94 171 CYS A N 1
ATOM 1366 C CA . CYS A 1 171 ? -21.539 -5.963 -11.873 1.00 61.94 171 CYS A CA 1
ATOM 1367 C C . CYS A 1 171 ? -22.503 -4.853 -12.318 1.00 61.94 171 CYS A C 1
ATOM 1369 O O . CYS A 1 171 ? -22.080 -3.710 -12.497 1.00 61.94 171 CYS A O 1
ATOM 1371 N N . ARG A 1 172 ? -23.780 -5.205 -12.500 1.00 52.59 172 ARG A N 1
ATOM 1372 C CA . ARG A 1 172 ? -24.873 -4.267 -12.794 1.00 52.59 172 ARG A CA 1
ATOM 1373 C C . ARG A 1 172 ? -25.553 -3.788 -11.524 1.00 52.59 172 ARG A C 1
ATOM 1375 O O . ARG A 1 172 ? -25.659 -4.610 -10.588 1.00 52.59 172 ARG A O 1
#

Radius of gyration: 21.35 Å; chains: 1; bounding box: 48×51×58 Å

Foldseek 3Di:
DLVVCVVPVPAAAEEEADPVQQVLCCLVPVSHNYDHLVHLVSLAQVNCQSQAAHHYEYWYWAPCQVSVVVSQVRNVVRGHHNYYYDCVNPVPDDPVRSVVRHGPNNVVVVVVVVVVPDPDPPDDDDDDDDDDDDDDDDDDCPPDDDPVLVVVCVVPVVSVVSCVVSVPDDDD

Sequence (172 aa):
GEHLLRLYPDKPVAIVEAEKTAVITSMVIPQYNWLAAGNLNGLNIEKSKILENRDIVLYPDAGCYDKWYKKMQQIRSEIYCRITISKLIEIHATPKQKEAGYDLADYIIQQLKAENNLPQPRSAHNTQPRTQTPPKPQPSPSAPFSPTLQRMINLNPSLLTLINKFQLIECR

pLDDT: mean 83.13, std 20.59, range [27.12, 98.44]

Secondary structure (DSSP, 8-state):
-TTHHHH-TTSPEEEESSHHHHHHHHHH-TTSEEEE-SSTTTSSHHHHGGGTT-EEEEEPPTT-HHHHHHHHHHHHHHS-SEEEE--HHHHH--HHHHHTT--HHHHHHHHHHHHHTSPPP----------------PPP------HHHHHHHHH-THHHHHHHHTT-----